Protein AF-A0A2W4LTR9-F1 (afdb_monomer_lite)

Secondary structure (DSSP, 8-state):
-HHHHHHHHHHHHHHHHIIIIIHHHHHHH-GGGHHHHHHHHHHHHHHHHHHHHHHHHHTTTT-HHHHHHHHHHHHHHHHHHHHHHHHHTHHHHTTT--PPPP-SHHHHHHHHHHHHHHTTTB-HHHHHHHHHHS-HHHHTTHHHHHHHHHHHHHHHT-PPPTTSB-------

Sequence (172 aa):
MEEWQRYRATLHGHHEAEDTRMFPALRRHRPELDSVIEQLLAEHRRLEPLLEQADQAFARLPETGPALAALAALDALLDPHFELEEREIVPLLRPFGGLPPVATEEELVLFVEHFAWSCEGVAPDVLSQIDASLPDVLRARMPAARANIAARSQRVWGAVSPATSRTSIPGH

Radius of gyration: 16.84 Å; chains: 1; bounding box: 40×37×45 Å

pLDDT: mean 83.78, std 14.51, range [32.0, 98.12]

Foldseek 3Di:
DVVLVVVLVLVVVVVVCCVPPVVVLCCVVPVVCVVLSVVLVVLVVVVVVLSVQLVVQVVPPVPCVSNVVSVVVNCVSVVVSVVSCLAPPLVVLLPSLPDDPQPDPVSLVVVLLSVLLVCPLPAPVSVVSNLVSDDPSSSVCNVVSNVVNCVVCCVPVNDDDNDDRDHDDPDD

Structure (mmCIF, N/CA/C/O backbone):
data_AF-A0A2W4LTR9-F1
#
_entry.id   AF-A0A2W4LTR9-F1
#
loop_
_atom_site.group_PDB
_atom_site.id
_atom_site.type_symbol
_atom_site.label_atom_id
_atom_site.label_alt_id
_atom_site.label_comp_id
_atom_site.label_asym_id
_atom_site.label_entity_id
_atom_site.label_seq_id
_atom_site.pdbx_PDB_ins_code
_atom_site.Cartn_x
_atom_site.Cartn_y
_atom_site.Cartn_z
_atom_site.occupancy
_atom_site.B_iso_or_equiv
_atom_site.auth_seq_id
_atom_site.auth_comp_id
_atom_site.auth_asym_id
_atom_site.auth_atom_id
_atom_site.pdbx_PDB_model_num
ATOM 1 N N . MET A 1 1 ? -4.135 7.883 17.857 1.00 76.62 1 MET A N 1
ATOM 2 C CA . MET A 1 1 ? -4.355 8.874 16.781 1.00 76.62 1 MET A CA 1
ATOM 3 C C . MET A 1 1 ? -3.137 8.968 15.867 1.00 76.62 1 MET A C 1
ATOM 5 O O . MET A 1 1 ? -3.302 8.742 14.681 1.00 76.62 1 MET A O 1
ATOM 9 N N . GLU A 1 2 ? -1.930 9.213 16.395 1.00 87.06 2 GLU A N 1
ATOM 10 C CA . GLU A 1 2 ? -0.692 9.317 15.591 1.00 87.06 2 GLU A CA 1
ATOM 11 C C . GLU A 1 2 ? -0.413 8.080 14.716 1.00 87.06 2 GLU A C 1
ATOM 13 O O . GLU A 1 2 ? -0.118 8.207 13.532 1.00 87.06 2 GLU A O 1
ATOM 18 N N . GLU A 1 3 ? -0.581 6.879 15.273 1.00 88.56 3 GLU A N 1
ATOM 19 C CA . GLU A 1 3 ? -0.357 5.617 14.554 1.00 88.56 3 GLU A CA 1
ATOM 20 C C . GLU A 1 3 ? -1.320 5.402 13.380 1.00 88.56 3 GLU A C 1
ATOM 22 O O . GLU A 1 3 ? -0.890 5.025 12.293 1.00 88.56 3 GLU A O 1
ATOM 27 N N . TRP A 1 4 ? -2.601 5.725 13.578 1.00 92.50 4 TRP A N 1
ATOM 28 C CA . TRP A 1 4 ? -3.607 5.698 12.515 1.00 92.50 4 TRP A CA 1
ATOM 29 C C . TRP A 1 4 ? -3.256 6.678 11.387 1.00 92.50 4 TRP A C 1
ATOM 31 O O . TRP A 1 4 ? -3.245 6.300 10.220 1.00 92.50 4 TRP A O 1
ATOM 41 N N . GLN A 1 5 ? -2.893 7.917 11.736 1.00 92.94 5 GLN A N 1
ATOM 42 C CA . GLN A 1 5 ? -2.523 8.931 10.746 1.00 92.94 5 GLN A CA 1
ATOM 43 C C . GLN A 1 5 ? -1.291 8.518 9.936 1.00 92.94 5 GLN A C 1
ATOM 45 O O . GLN A 1 5 ? -1.257 8.703 8.721 1.00 92.94 5 GLN A O 1
ATOM 50 N N . ARG A 1 6 ? -0.298 7.891 10.580 1.00 89.81 6 ARG A N 1
ATOM 51 C CA . ARG A 1 6 ? 0.868 7.376 9.859 1.00 89.81 6 ARG A CA 1
ATOM 52 C C . ARG A 1 6 ? 0.511 6.213 8.940 1.00 89.81 6 ARG A C 1
ATOM 54 O O . ARG A 1 6 ? 0.977 6.201 7.805 1.00 89.81 6 ARG A O 1
ATOM 61 N N . TYR A 1 7 ? -0.295 5.261 9.409 1.00 90.38 7 TYR A N 1
ATOM 62 C CA . TYR A 1 7 ? -0.770 4.155 8.577 1.00 90.38 7 TYR A CA 1
ATOM 63 C C . TYR A 1 7 ? -1.481 4.683 7.325 1.00 90.38 7 TYR A C 1
ATOM 65 O O . TYR A 1 7 ? -1.073 4.357 6.214 1.00 90.38 7 TYR A O 1
ATOM 73 N N . ARG A 1 8 ? -2.451 5.592 7.500 1.00 93.00 8 ARG A N 1
ATOM 74 C CA . ARG A 1 8 ? -3.185 6.230 6.398 1.00 93.00 8 ARG A CA 1
ATOM 75 C C . ARG A 1 8 ? -2.250 6.931 5.411 1.00 93.00 8 ARG A C 1
ATOM 77 O O . ARG A 1 8 ? -2.390 6.742 4.210 1.00 93.00 8 ARG A O 1
ATOM 84 N N . ALA A 1 9 ? -1.297 7.726 5.902 1.00 90.94 9 ALA A N 1
ATOM 85 C CA . ALA A 1 9 ? -0.348 8.436 5.045 1.00 90.94 9 ALA A CA 1
ATOM 86 C C . ALA A 1 9 ? 0.559 7.479 4.253 1.00 90.94 9 ALA A C 1
ATOM 88 O O . ALA A 1 9 ? 0.815 7.713 3.075 1.00 90.94 9 ALA A O 1
ATOM 89 N N . THR A 1 10 ? 1.006 6.391 4.886 1.00 89.94 10 THR A N 1
ATOM 90 C CA . THR A 1 10 ? 1.878 5.391 4.249 1.00 89.94 10 THR A CA 1
ATOM 91 C C . THR A 1 10 ? 1.119 4.610 3.175 1.00 89.94 10 THR A C 1
ATOM 93 O O . THR A 1 10 ? 1.617 4.469 2.063 1.00 89.94 10 THR A O 1
ATOM 96 N N . LEU A 1 11 ? -0.112 4.178 3.476 1.00 92.38 11 LEU A N 1
ATOM 97 C CA . LEU A 1 11 ? -0.986 3.487 2.526 1.00 92.38 11 LEU A CA 1
ATOM 98 C C . LEU A 1 11 ? -1.353 4.385 1.333 1.00 92.38 11 LEU A C 1
ATOM 100 O O . LEU A 1 11 ? -1.322 3.942 0.192 1.00 92.38 11 LEU A O 1
ATOM 104 N N . HIS A 1 12 ? -1.644 5.665 1.581 1.00 90.94 12 HIS A N 1
ATOM 105 C CA . HIS A 1 12 ? -1.912 6.627 0.511 1.00 90.94 12 HIS A CA 1
ATOM 106 C C . HIS A 1 12 ? -0.699 6.814 -0.411 1.00 90.94 12 HIS A C 1
ATOM 108 O O . HIS A 1 12 ? -0.840 6.731 -1.627 1.00 90.94 12 HIS A O 1
ATOM 114 N N . GLY A 1 13 ? 0.496 7.020 0.157 1.00 86.38 13 GLY A N 1
ATOM 115 C CA . GLY A 1 13 ? 1.725 7.161 -0.629 1.00 86.38 13 GLY A CA 1
ATOM 116 C C . GLY A 1 13 ? 2.084 5.897 -1.418 1.00 86.38 13 GLY A C 1
ATOM 117 O O . GLY A 1 13 ? 2.619 5.992 -2.522 1.00 86.38 13 GLY A O 1
ATOM 118 N N . HIS A 1 14 ? 1.756 4.719 -0.878 1.00 89.38 14 HIS A N 1
ATOM 119 C CA . HIS A 1 14 ? 1.871 3.443 -1.578 1.00 89.38 14 HIS A CA 1
ATOM 120 C C . HIS A 1 14 ? 0.965 3.400 -2.817 1.00 89.38 14 HIS A C 1
ATOM 122 O O . HIS A 1 14 ? 1.502 3.351 -3.923 1.00 89.38 14 HIS A O 1
ATOM 128 N N . HIS A 1 15 ? -0.356 3.548 -2.666 1.00 93.50 15 HIS A N 1
ATOM 129 C CA . HIS A 1 15 ? -1.276 3.518 -3.813 1.00 93.50 15 HIS A CA 1
ATOM 130 C C . HIS A 1 15 ? -0.998 4.646 -4.823 1.00 93.50 15 HIS A C 1
ATOM 132 O O . HIS A 1 15 ? -1.086 4.438 -6.029 1.00 93.50 15 HIS A O 1
ATOM 138 N N . GLU A 1 16 ? -0.591 5.842 -4.374 1.00 89.94 16 GLU A N 1
ATOM 139 C CA . GLU A 1 16 ? -0.199 6.927 -5.286 1.00 89.94 16 GLU A CA 1
ATOM 140 C C . GLU A 1 16 ? 0.994 6.520 -6.169 1.00 89.94 16 GLU A C 1
ATOM 142 O O . GLU A 1 16 ? 1.016 6.798 -7.375 1.00 89.94 16 GLU A O 1
ATOM 147 N N . ALA A 1 17 ? 1.999 5.852 -5.595 1.00 84.56 17 ALA A N 1
ATOM 148 C CA . ALA A 1 17 ? 3.148 5.367 -6.353 1.00 84.56 17 ALA A CA 1
ATOM 149 C C . ALA A 1 17 ? 2.748 4.294 -7.377 1.00 84.56 17 ALA A C 1
ATOM 151 O O . ALA A 1 17 ? 3.301 4.262 -8.486 1.00 84.56 17 ALA A O 1
ATOM 152 N N . GLU A 1 18 ? 1.780 3.450 -7.039 1.00 90.38 18 GLU A N 1
ATOM 153 C CA . GLU A 1 18 ? 1.263 2.428 -7.940 1.00 90.38 18 GLU A CA 1
ATOM 154 C C . GLU A 1 18 ? 0.501 3.044 -9.110 1.00 90.38 18 GLU A C 1
ATOM 156 O O . GLU A 1 18 ? 0.878 2.837 -10.268 1.00 90.38 18 GLU A O 1
ATOM 161 N N . ASP A 1 19 ? -0.473 3.899 -8.807 1.00 93.75 19 ASP A N 1
ATOM 162 C CA . ASP A 1 19 ? -1.344 4.573 -9.769 1.00 93.75 19 ASP A CA 1
ATOM 163 C C . ASP A 1 19 ? -0.563 5.408 -10.782 1.00 93.75 19 ASP A C 1
ATOM 165 O O . ASP A 1 19 ? -0.854 5.406 -11.982 1.00 93.75 19 ASP A O 1
ATOM 169 N N . THR A 1 20 ? 0.432 6.154 -10.301 1.00 88.62 20 THR A N 1
ATOM 170 C CA . THR A 1 20 ? 1.098 7.187 -11.105 1.00 88.62 20 THR A CA 1
ATOM 171 C C . THR A 1 20 ? 2.381 6.705 -11.771 1.00 88.62 20 THR A C 1
ATOM 173 O O . THR A 1 20 ? 2.804 7.290 -12.774 1.00 88.62 20 THR A O 1
ATOM 176 N N . ARG A 1 21 ? 3.012 5.642 -11.253 1.00 82.75 21 ARG A N 1
ATOM 177 C CA . ARG A 1 21 ? 4.310 5.158 -11.751 1.00 82.75 21 ARG A CA 1
ATOM 178 C C . ARG A 1 21 ? 4.266 3.689 -12.143 1.00 82.75 21 ARG A C 1
ATOM 180 O O . ARG A 1 21 ? 4.516 3.378 -13.310 1.00 82.75 21 ARG A O 1
ATOM 187 N N . MET A 1 22 ? 3.956 2.800 -11.199 1.00 85.88 22 MET A N 1
ATOM 188 C CA . MET A 1 22 ? 4.099 1.353 -11.391 1.00 85.88 22 MET A CA 1
ATOM 189 C C . MET A 1 22 ? 3.114 0.804 -12.423 1.00 85.88 22 MET A C 1
ATOM 191 O O . MET A 1 22 ? 3.530 0.211 -13.419 1.00 85.88 22 MET A O 1
ATOM 195 N N . PHE A 1 23 ? 1.818 1.047 -12.239 1.00 92.38 23 PHE A N 1
ATOM 196 C CA . PHE A 1 23 ? 0.769 0.556 -13.124 1.00 92.38 23 PHE A CA 1
ATOM 197 C C . PHE A 1 23 ? 0.911 1.086 -14.558 1.00 92.38 23 PHE A C 1
ATOM 199 O O . PHE A 1 23 ? 0.898 0.269 -15.484 1.00 92.38 23 PHE A O 1
ATOM 206 N N . PRO A 1 24 ? 1.163 2.390 -14.810 1.00 90.06 24 PRO A N 1
ATOM 207 C CA . PRO A 1 24 ? 1.459 2.866 -16.159 1.00 90.06 24 PRO A CA 1
ATOM 208 C C . PRO A 1 24 ? 2.675 2.186 -16.797 1.00 90.06 24 PRO A C 1
ATOM 210 O O . PRO A 1 24 ? 2.692 1.954 -18.006 1.00 90.06 24 PRO A O 1
ATOM 213 N N . ALA A 1 25 ? 3.716 1.886 -16.018 1.00 85.19 25 ALA A N 1
ATOM 214 C CA . ALA A 1 25 ? 4.894 1.195 -16.525 1.00 85.19 25 ALA A CA 1
ATOM 215 C C . ALA A 1 25 ? 4.585 -0.270 -16.870 1.00 85.19 25 ALA A C 1
ATOM 217 O O . ALA A 1 25 ? 4.984 -0.725 -17.946 1.00 85.19 25 ALA A O 1
ATOM 218 N N . LEU A 1 26 ? 3.824 -0.972 -16.025 1.00 87.31 26 LEU A N 1
ATOM 219 C CA . LEU A 1 26 ? 3.371 -2.338 -16.280 1.00 87.31 26 LEU A CA 1
ATOM 220 C C . LEU A 1 26 ? 2.496 -2.414 -17.531 1.00 87.31 26 LEU A C 1
ATOM 222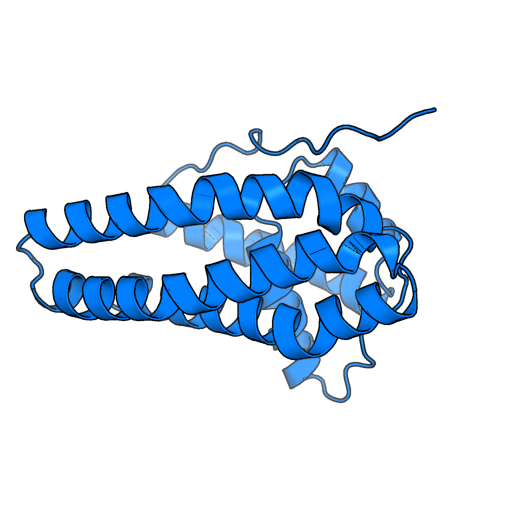 O O . LEU A 1 26 ? 2.825 -3.196 -18.414 1.00 87.31 26 LEU A O 1
ATOM 226 N N . ARG A 1 27 ? 1.491 -1.543 -17.697 1.00 89.69 27 ARG A N 1
ATOM 227 C CA . ARG A 1 27 ? 0.636 -1.523 -18.904 1.00 89.69 27 ARG A CA 1
ATOM 228 C C . ARG A 1 27 ? 1.420 -1.412 -20.208 1.00 89.69 27 ARG A C 1
ATOM 230 O O . ARG A 1 27 ? 1.088 -2.061 -21.194 1.00 89.69 27 ARG A O 1
ATOM 237 N N . ARG A 1 28 ? 2.494 -0.610 -20.224 1.00 88.06 28 ARG A N 1
ATOM 238 C CA . ARG A 1 28 ? 3.339 -0.442 -21.422 1.00 88.06 28 ARG A CA 1
ATOM 239 C C . ARG A 1 28 ? 4.074 -1.721 -21.822 1.00 88.06 28 ARG A C 1
ATOM 241 O O . ARG A 1 28 ? 4.301 -1.927 -23.008 1.00 88.06 28 ARG A O 1
ATOM 248 N N . HIS A 1 29 ? 4.472 -2.543 -20.853 1.00 85.50 29 HIS A N 1
ATOM 249 C CA . HIS A 1 29 ? 5.267 -3.751 -21.099 1.00 85.50 29 HIS A CA 1
ATOM 250 C C . HIS A 1 29 ? 4.435 -5.037 -21.062 1.00 85.50 29 HIS A C 1
ATOM 252 O O . HIS A 1 29 ? 4.885 -6.056 -21.580 1.00 85.50 29 HIS A O 1
ATOM 258 N N . ARG A 1 30 ? 3.261 -4.991 -20.424 1.00 88.00 30 ARG A N 1
ATOM 259 C CA . ARG A 1 30 ? 2.364 -6.112 -20.127 1.00 88.00 30 ARG A CA 1
ATOM 260 C C . ARG A 1 30 ? 0.893 -5.717 -20.347 1.00 88.00 30 ARG A C 1
ATOM 262 O O . ARG A 1 30 ? 0.138 -5.642 -19.374 1.00 88.00 30 ARG A O 1
ATOM 269 N N . PRO A 1 31 ? 0.464 -5.431 -21.592 1.00 90.31 31 PRO A N 1
ATOM 270 C CA . PRO A 1 31 ? -0.923 -5.044 -21.879 1.00 90.31 31 PRO A CA 1
ATOM 271 C C . PRO A 1 31 ? -1.960 -6.082 -21.421 1.00 90.31 31 PRO A C 1
ATOM 273 O O . PRO A 1 31 ? -3.116 -5.747 -21.182 1.00 90.31 31 PRO A O 1
ATOM 276 N N . GLU A 1 32 ? -1.558 -7.347 -21.262 1.00 91.94 32 GLU A N 1
ATOM 277 C CA . GLU A 1 32 ? -2.397 -8.418 -20.721 1.00 91.94 32 GLU A CA 1
ATOM 278 C C . GLU A 1 32 ? -2.914 -8.157 -19.292 1.00 91.94 32 GLU A C 1
ATOM 280 O O . GLU A 1 32 ? -3.894 -8.776 -18.885 1.00 91.94 32 GLU A O 1
ATOM 285 N N . LEU A 1 33 ? -2.305 -7.229 -18.542 1.00 94.00 33 LEU A N 1
ATOM 286 C CA . LEU A 1 33 ? -2.706 -6.870 -17.176 1.00 94.00 33 LEU A CA 1
ATOM 287 C C . LEU A 1 33 ? -3.737 -5.743 -17.103 1.00 94.00 33 LEU A C 1
ATOM 289 O O . LEU A 1 33 ? -4.139 -5.375 -16.000 1.00 94.00 33 LEU A O 1
ATOM 293 N N . ASP A 1 34 ? -4.160 -5.162 -18.228 1.00 94.94 34 ASP A N 1
ATOM 294 C CA . ASP A 1 34 ? -5.000 -3.958 -18.221 1.00 94.94 34 ASP A CA 1
ATOM 295 C C . ASP A 1 34 ? -6.258 -4.122 -17.358 1.00 94.94 34 ASP A C 1
ATOM 297 O O . ASP A 1 34 ? -6.582 -3.222 -16.580 1.00 94.94 34 ASP A O 1
ATOM 301 N N . SER A 1 35 ? -6.920 -5.283 -17.421 1.00 96.75 35 SER A N 1
ATOM 302 C CA . SER A 1 35 ? -8.106 -5.567 -16.605 1.00 96.75 35 SER A CA 1
ATOM 303 C C . SER A 1 35 ? -7.799 -5.675 -15.111 1.00 96.75 35 SER A C 1
ATOM 305 O O . SER A 1 35 ? -8.576 -5.174 -14.304 1.00 96.75 35 SER A O 1
ATOM 307 N N . VAL A 1 36 ? -6.673 -6.299 -14.744 1.00 96.81 36 VAL A N 1
ATOM 308 C CA . VAL A 1 36 ? -6.226 -6.409 -13.344 1.00 96.81 36 VAL A CA 1
ATOM 309 C C . VAL A 1 36 ? -5.913 -5.022 -12.795 1.00 96.81 36 VAL A C 1
ATOM 311 O O . VAL A 1 36 ? -6.383 -4.652 -11.726 1.00 96.81 36 VAL A O 1
ATOM 314 N N . ILE A 1 37 ? -5.184 -4.213 -13.562 1.00 96.88 37 ILE A N 1
ATOM 315 C CA . ILE A 1 37 ? -4.819 -2.860 -13.148 1.00 96.88 37 ILE A CA 1
ATOM 316 C C . ILE A 1 37 ? -6.058 -1.958 -13.052 1.00 96.88 37 ILE A C 1
ATOM 318 O O . ILE A 1 37 ? -6.165 -1.181 -12.112 1.00 96.88 37 ILE A O 1
ATOM 322 N N . GLU A 1 38 ? -7.016 -2.037 -13.986 1.00 98.00 38 GLU A N 1
ATOM 323 C CA . GLU A 1 38 ? -8.276 -1.281 -13.851 1.00 98.00 38 GLU A CA 1
ATOM 324 C C . GLU A 1 38 ? -9.068 -1.695 -12.603 1.00 98.00 38 GLU A C 1
ATOM 326 O O . GLU A 1 38 ? -9.673 -0.837 -11.956 1.00 98.00 38 GLU A O 1
ATOM 331 N N . GLN A 1 39 ? -9.047 -2.981 -12.238 1.00 98.00 39 GLN A N 1
ATOM 332 C CA . GLN A 1 39 ? -9.657 -3.451 -10.998 1.00 98.00 39 GLN A CA 1
ATOM 333 C C . GLN A 1 39 ? -8.976 -2.829 -9.768 1.00 98.00 39 GLN A C 1
ATOM 335 O O . GLN A 1 39 ? -9.675 -2.233 -8.948 1.00 98.00 39 GLN A O 1
ATOM 340 N N . LEU A 1 40 ? -7.645 -2.895 -9.675 1.00 97.94 40 LEU A N 1
ATOM 341 C CA . LEU A 1 40 ? -6.876 -2.322 -8.560 1.00 97.94 40 LEU A CA 1
ATOM 342 C C . LEU A 1 40 ? -7.113 -0.807 -8.429 1.00 97.94 40 LEU A C 1
ATOM 344 O O . LEU A 1 40 ? -7.476 -0.317 -7.363 1.00 97.94 40 LEU A O 1
ATOM 348 N N . LEU A 1 41 ? -7.071 -0.068 -9.544 1.00 97.56 41 LEU A N 1
ATOM 349 C CA . LEU A 1 41 ? -7.391 1.367 -9.573 1.00 97.56 41 LEU A CA 1
ATOM 350 C C . LEU A 1 41 ? -8.817 1.669 -9.082 1.00 97.56 41 LEU A C 1
ATOM 352 O O . LEU A 1 41 ? -9.077 2.710 -8.473 1.00 97.56 41 LEU A O 1
ATOM 356 N N . ALA A 1 42 ? -9.784 0.801 -9.385 1.00 98.06 42 ALA A N 1
ATOM 357 C CA . ALA A 1 42 ? -11.146 0.953 -8.886 1.00 98.06 42 ALA A CA 1
ATOM 358 C C . ALA A 1 42 ? -11.240 0.662 -7.379 1.00 98.06 42 ALA A C 1
ATOM 360 O O . ALA A 1 42 ? -11.994 1.343 -6.680 1.00 98.06 42 ALA A O 1
ATOM 361 N N . GLU A 1 43 ? -10.479 -0.306 -6.871 1.00 98.12 43 GLU A N 1
ATOM 362 C CA . GLU A 1 43 ? -10.373 -0.619 -5.443 1.00 98.12 43 GLU A CA 1
ATOM 363 C C . GLU A 1 43 ? -9.715 0.531 -4.663 1.00 98.12 43 GLU A C 1
ATOM 365 O O . GLU A 1 43 ? -10.282 0.960 -3.656 1.00 98.12 43 GLU A O 1
ATOM 370 N N . HIS A 1 44 ? -8.651 1.150 -5.188 1.00 97.75 44 HIS A N 1
ATOM 371 C CA . HIS A 1 44 ? -8.024 2.347 -4.605 1.00 97.75 44 HIS A CA 1
ATOM 372 C C . HIS A 1 44 ? -9.029 3.488 -4.405 1.00 97.75 44 HIS A C 1
ATOM 374 O O . HIS A 1 44 ? -9.131 4.074 -3.327 1.00 97.75 44 HIS A O 1
ATOM 380 N N . ARG A 1 45 ? -9.865 3.762 -5.416 1.00 96.75 45 ARG A N 1
ATOM 381 C CA . ARG A 1 45 ? -10.918 4.793 -5.319 1.00 96.75 45 ARG A CA 1
ATOM 382 C C . ARG A 1 45 ? -11.994 4.451 -4.289 1.00 96.75 45 ARG A C 1
ATOM 384 O O . ARG A 1 45 ? -12.603 5.354 -3.721 1.00 96.75 45 ARG A O 1
ATOM 391 N N . ARG A 1 46 ? -12.264 3.162 -4.062 1.00 97.25 46 ARG A N 1
ATOM 392 C CA . ARG A 1 46 ? -13.229 2.694 -3.053 1.00 97.25 46 ARG A CA 1
ATOM 393 C C . ARG A 1 46 ? -12.668 2.769 -1.634 1.00 97.25 46 ARG A C 1
ATOM 395 O O . ARG A 1 46 ? -13.462 2.885 -0.703 1.00 97.25 46 ARG A O 1
ATOM 402 N N . LEU A 1 47 ? -11.346 2.726 -1.468 1.00 96.00 47 LEU A N 1
ATOM 403 C CA . LEU A 1 47 ? -10.689 2.851 -0.167 1.00 96.00 47 LEU A CA 1
ATOM 404 C C . LEU A 1 47 ? -10.781 4.265 0.408 1.00 96.00 47 LEU A C 1
ATOM 406 O O . LEU A 1 47 ? -10.994 4.392 1.609 1.00 96.00 47 LEU A O 1
ATOM 410 N N . GLU A 1 48 ? -10.689 5.317 -0.411 1.00 93.19 48 GLU A N 1
ATOM 411 C CA . GLU A 1 48 ? -10.691 6.708 0.081 1.00 93.19 48 GLU A CA 1
ATOM 412 C C .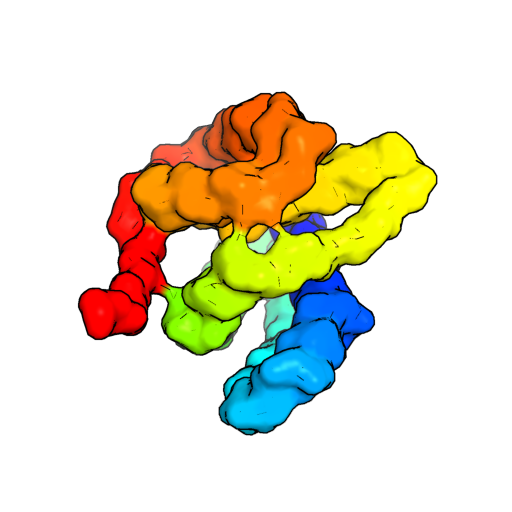 GLU A 1 48 ? -11.864 7.029 1.034 1.00 93.19 48 GLU A C 1
ATOM 414 O O . GLU A 1 48 ? -11.606 7.423 2.175 1.00 93.19 48 GLU A O 1
ATOM 419 N N . PRO A 1 49 ? -13.146 6.784 0.681 1.00 95.81 49 PRO A N 1
ATOM 420 C CA . PRO A 1 49 ? -14.247 7.047 1.609 1.00 95.81 49 PRO A CA 1
ATOM 421 C C . PRO A 1 49 ? -14.223 6.154 2.862 1.00 95.81 49 PRO A C 1
ATOM 423 O O . PRO A 1 49 ? -14.776 6.541 3.892 1.00 95.81 49 PRO A O 1
ATOM 426 N N . LEU A 1 50 ? -13.608 4.965 2.816 1.00 97.19 50 LEU A N 1
ATOM 427 C CA . LEU A 1 50 ? -13.433 4.116 4.003 1.00 97.19 50 LEU A CA 1
ATOM 428 C C . LEU A 1 50 ? -12.343 4.670 4.928 1.00 97.19 50 LEU A C 1
ATOM 430 O O . LEU A 1 50 ? -12.506 4.651 6.148 1.00 97.19 50 LEU A O 1
ATOM 434 N N . LEU A 1 51 ? -11.263 5.213 4.363 1.00 96.56 51 LEU A N 1
ATOM 435 C CA . LEU A 1 51 ? -10.200 5.878 5.115 1.00 96.56 51 LEU A CA 1
ATOM 436 C C . LEU A 1 51 ? -10.719 7.148 5.802 1.00 96.56 51 LEU A C 1
ATOM 438 O O . LEU A 1 51 ? -10.422 7.362 6.975 1.00 96.56 51 LEU A O 1
ATOM 442 N N . GLU A 1 52 ? -11.562 7.937 5.130 1.00 96.12 52 GLU A N 1
ATOM 443 C CA . GLU A 1 52 ? -12.239 9.093 5.740 1.00 96.12 52 GLU A CA 1
ATOM 444 C C . GLU A 1 52 ? -13.165 8.683 6.899 1.00 96.12 52 GLU A C 1
ATOM 446 O O . GLU A 1 52 ? -13.196 9.328 7.953 1.00 96.12 52 GLU A O 1
ATOM 451 N N . GLN A 1 53 ? -13.920 7.591 6.742 1.00 96.12 53 GLN A N 1
ATOM 452 C CA . GLN A 1 53 ? -14.755 7.051 7.823 1.00 96.12 53 GLN A CA 1
ATOM 453 C C . GLN A 1 53 ? -13.908 6.587 9.008 1.00 96.12 53 GLN A C 1
ATOM 455 O O . GLN A 1 53 ? -14.272 6.818 10.166 1.00 96.12 53 GLN A O 1
ATOM 460 N N . ALA A 1 54 ? -12.766 5.962 8.731 1.00 96.88 54 ALA A N 1
ATOM 461 C CA . ALA A 1 54 ? -11.826 5.552 9.753 1.00 96.88 54 ALA A CA 1
ATOM 462 C C . ALA A 1 54 ? -11.200 6.763 10.467 1.00 96.88 54 ALA A C 1
ATOM 464 O O . ALA A 1 54 ? -11.165 6.757 11.697 1.00 96.88 54 ALA A O 1
ATOM 465 N N . ASP A 1 55 ? -10.840 7.849 9.771 1.00 96.75 55 ASP A N 1
ATOM 466 C CA . ASP A 1 55 ? -10.400 9.104 10.408 1.00 96.75 55 ASP A CA 1
ATOM 467 C C . ASP A 1 55 ? -11.414 9.600 11.447 1.00 96.75 55 ASP A C 1
ATOM 469 O O . ASP A 1 55 ? -11.064 9.879 12.599 1.00 96.75 55 ASP A O 1
ATOM 473 N N . GLN A 1 56 ? -12.695 9.639 11.073 1.00 96.56 56 GLN A N 1
ATOM 474 C CA . GLN A 1 56 ? -13.781 10.052 11.967 1.00 96.56 56 GLN A CA 1
ATOM 475 C C . GLN A 1 56 ? -14.002 9.067 13.122 1.00 96.56 56 GLN A C 1
ATOM 477 O O . GLN A 1 56 ? -14.385 9.458 14.228 1.00 96.56 56 GLN A O 1
ATOM 482 N N . ALA A 1 57 ? -13.805 7.771 12.888 1.00 96.75 57 ALA A N 1
ATOM 483 C CA . ALA A 1 57 ? -13.920 6.748 13.916 1.00 96.75 57 ALA A CA 1
ATOM 484 C C . ALA A 1 57 ? -12.780 6.837 14.942 1.00 96.75 57 ALA A C 1
ATOM 486 O O . ALA A 1 57 ? -13.039 6.865 16.144 1.00 96.75 57 ALA A O 1
ATOM 487 N N . PHE A 1 58 ? -11.532 6.964 14.490 1.00 95.62 58 PHE A N 1
ATOM 488 C CA . PHE A 1 58 ? -10.362 7.089 15.360 1.00 95.62 58 PHE A CA 1
ATOM 489 C C . PHE A 1 58 ? -10.318 8.420 16.122 1.00 95.62 58 PHE A C 1
ATOM 491 O O . PHE A 1 58 ? -9.780 8.466 17.231 1.00 95.62 58 PHE A O 1
ATOM 498 N N . ALA A 1 59 ? -10.914 9.490 15.583 1.00 95.75 59 ALA A N 1
ATOM 499 C CA . ALA A 1 59 ? -11.073 10.764 16.288 1.00 95.75 59 ALA A CA 1
ATOM 500 C C . ALA A 1 59 ? -12.005 10.677 17.515 1.00 95.75 59 ALA A C 1
ATOM 502 O O . ALA A 1 59 ? -11.922 11.527 18.398 1.00 95.75 59 ALA A O 1
ATOM 503 N N . ARG A 1 60 ? -12.865 9.650 17.593 1.00 94.81 60 ARG A N 1
ATOM 504 C CA . ARG A 1 60 ? -13.825 9.428 18.693 1.00 94.81 60 ARG A CA 1
ATOM 505 C C . ARG A 1 60 ? -13.305 8.526 19.813 1.00 94.81 60 ARG A C 1
ATOM 507 O O . ARG A 1 60 ? -14.047 8.199 20.737 1.00 94.81 60 ARG A O 1
ATOM 514 N N . LEU A 1 61 ? -12.038 8.113 19.765 1.00 92.88 61 LEU A N 1
ATOM 515 C CA . LEU A 1 61 ? -11.452 7.338 20.858 1.00 92.88 61 LEU A CA 1
ATOM 516 C C . LEU A 1 61 ? -11.597 8.085 22.204 1.00 92.88 61 LEU A C 1
ATOM 518 O O . LEU A 1 61 ? -11.399 9.300 22.248 1.00 92.88 61 LEU A O 1
ATOM 522 N N . PRO A 1 62 ? -11.927 7.380 23.306 1.00 94.50 62 PRO A N 1
ATOM 523 C CA . PRO A 1 62 ? -11.802 5.930 23.497 1.00 94.50 62 PRO A CA 1
ATOM 524 C C . PRO A 1 62 ? -13.016 5.077 23.072 1.00 94.50 62 PRO A C 1
ATOM 526 O O . PRO A 1 62 ? -13.049 3.894 23.404 1.00 94.50 62 PRO A O 1
ATOM 529 N N . GLU A 1 63 ? -14.003 5.608 22.342 1.00 93.81 6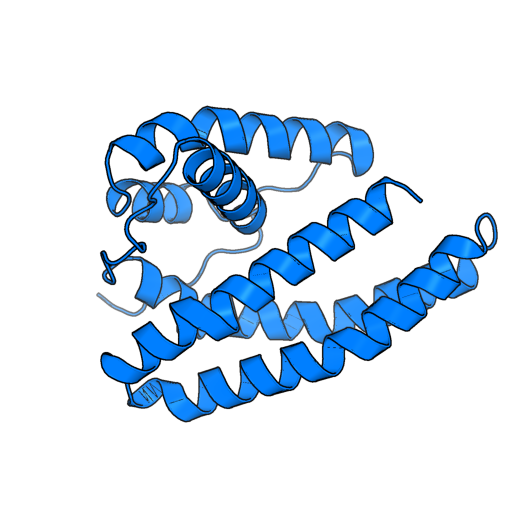3 GLU A N 1
ATOM 530 C CA . GLU A 1 63 ? -15.095 4.792 21.788 1.00 93.81 63 GLU A CA 1
ATOM 531 C C . GLU A 1 63 ? -14.561 3.800 20.739 1.00 93.81 63 GLU A C 1
ATOM 533 O O . GLU A 1 63 ? -14.291 4.153 19.592 1.00 93.81 63 GLU A O 1
ATOM 538 N N . THR A 1 64 ? -14.393 2.534 21.123 1.00 94.12 64 THR A N 1
ATOM 539 C CA . THR A 1 64 ? -13.759 1.524 20.259 1.00 94.12 64 THR A CA 1
ATOM 540 C C . THR A 1 64 ? -14.691 0.948 19.198 1.00 94.12 64 THR A C 1
ATOM 542 O O . THR A 1 64 ? -14.215 0.535 18.145 1.00 94.12 64 THR A O 1
ATOM 545 N N . GLY A 1 65 ? -16.007 0.934 19.436 1.00 97.38 65 GLY A N 1
ATOM 546 C CA . GLY A 1 65 ? -16.996 0.352 18.519 1.00 97.38 65 GLY A CA 1
ATOM 547 C C . GLY A 1 65 ? -16.901 0.898 17.086 1.00 97.38 65 GLY A C 1
ATOM 548 O O . GLY A 1 65 ? -16.749 0.106 16.156 1.00 97.38 65 GLY A O 1
ATOM 549 N N . PRO A 1 66 ? -16.918 2.230 16.884 1.00 97.06 66 PRO A N 1
ATOM 550 C CA . PRO A 1 66 ? -16.744 2.813 15.558 1.00 97.06 66 PRO A CA 1
ATOM 551 C C . PRO A 1 66 ? -15.395 2.486 14.910 1.00 97.06 66 PRO A C 1
ATOM 553 O O . PRO A 1 66 ? -15.352 2.219 13.713 1.00 97.06 66 PRO A O 1
ATOM 556 N N . ALA A 1 67 ? -14.301 2.491 15.682 1.00 94.31 67 ALA A N 1
ATOM 557 C CA . ALA A 1 67 ? -12.966 2.195 15.160 1.00 94.31 67 ALA A CA 1
ATOM 558 C C . ALA A 1 67 ? -12.849 0.733 14.699 1.00 94.31 67 ALA A C 1
ATOM 560 O O . ALA A 1 67 ? -12.326 0.473 13.621 1.00 94.31 67 ALA A O 1
ATOM 561 N N . LEU A 1 68 ? -13.398 -0.213 15.467 1.00 95.75 68 LEU A N 1
ATOM 562 C CA . LEU A 1 68 ? -13.439 -1.630 15.091 1.00 95.75 68 LEU A CA 1
ATOM 563 C C . LEU A 1 68 ? -14.275 -1.866 13.828 1.00 95.75 68 LEU A C 1
ATOM 565 O O . LEU A 1 68 ? -13.865 -2.633 12.964 1.00 95.75 68 LEU A O 1
ATOM 569 N N . ALA A 1 69 ? -15.417 -1.187 13.693 1.00 97.00 69 ALA A N 1
ATOM 570 C CA . ALA A 1 69 ? -16.244 -1.282 12.491 1.00 97.00 69 ALA A CA 1
ATOM 571 C C . ALA A 1 69 ? -15.528 -0.722 11.250 1.00 97.00 69 ALA A C 1
ATOM 573 O O . ALA A 1 69 ? -15.590 -1.329 10.183 1.00 97.00 69 ALA A O 1
ATOM 574 N N . ALA A 1 70 ? -14.820 0.403 11.394 1.00 96.44 70 ALA A N 1
ATOM 575 C CA . ALA A 1 70 ? -14.035 0.985 10.309 1.00 96.44 70 ALA A CA 1
ATOM 576 C C . ALA A 1 70 ? -12.866 0.077 9.894 1.00 96.44 70 ALA A C 1
ATOM 578 O O . ALA A 1 70 ? -12.657 -0.138 8.703 1.00 96.44 70 ALA A O 1
ATOM 579 N N . LEU A 1 71 ? -12.151 -0.507 10.863 1.00 94.06 71 LEU A N 1
ATOM 580 C CA . LEU A 1 71 ? -11.091 -1.481 10.593 1.00 94.06 71 LEU A CA 1
ATOM 581 C C . LEU A 1 71 ? -11.624 -2.713 9.859 1.00 94.06 71 LEU A C 1
ATOM 583 O O . LEU A 1 71 ? -11.032 -3.111 8.867 1.00 94.06 71 LEU A O 1
ATOM 587 N N . ALA A 1 72 ? -12.760 -3.271 10.284 1.00 96.38 72 ALA A N 1
ATOM 588 C CA . ALA A 1 72 ? -13.370 -4.415 9.605 1.00 96.38 72 ALA A CA 1
ATOM 589 C C . ALA A 1 72 ? -13.796 -4.091 8.161 1.00 96.38 72 ALA A C 1
ATOM 591 O O . ALA A 1 72 ? -13.686 -4.936 7.278 1.00 96.38 72 ALA A O 1
ATOM 592 N N . ALA A 1 73 ? -14.278 -2.870 7.906 1.00 96.75 73 ALA A N 1
ATOM 593 C CA . ALA A 1 73 ? -14.638 -2.436 6.558 1.00 96.75 73 ALA A CA 1
ATOM 594 C C . ALA A 1 73 ? -13.410 -2.254 5.651 1.00 96.75 73 ALA A C 1
ATOM 596 O O . ALA A 1 73 ? -13.474 -2.598 4.473 1.00 96.75 73 ALA A O 1
ATOM 597 N N . LEU A 1 74 ? -12.310 -1.723 6.197 1.00 96.31 74 LEU A N 1
ATOM 598 C CA . LEU A 1 74 ? -11.036 -1.614 5.486 1.00 96.31 74 LEU A CA 1
ATOM 599 C C . LEU A 1 74 ? -10.456 -2.995 5.183 1.00 96.31 74 LEU A C 1
ATOM 601 O O . LEU A 1 74 ? -10.113 -3.254 4.039 1.00 96.31 74 LEU A O 1
ATOM 605 N N . ASP A 1 75 ? -10.412 -3.880 6.177 1.00 92.81 75 ASP A N 1
ATOM 606 C CA . ASP A 1 75 ? -9.915 -5.254 6.057 1.00 92.81 75 ASP A CA 1
ATOM 607 C C . ASP A 1 75 ? -10.656 -6.031 4.959 1.00 92.81 75 ASP A C 1
ATOM 609 O O . ASP A 1 75 ? -10.039 -6.589 4.061 1.00 92.81 75 ASP A O 1
ATOM 613 N N . ALA A 1 76 ? -11.990 -5.936 4.928 1.00 95.25 76 ALA A N 1
ATOM 614 C CA . ALA A 1 76 ? -12.818 -6.590 3.913 1.00 95.25 76 ALA A CA 1
ATOM 615 C C . ALA A 1 76 ? -12.553 -6.127 2.465 1.00 95.25 76 ALA A C 1
ATOM 617 O O . ALA A 1 76 ? -12.987 -6.800 1.527 1.00 95.25 76 ALA A O 1
ATOM 618 N N . LEU A 1 77 ? -11.904 -4.973 2.268 1.00 95.31 77 LEU A N 1
ATOM 619 C CA . LEU A 1 77 ? -11.481 -4.497 0.951 1.00 95.31 77 LEU A CA 1
ATOM 620 C C . LEU A 1 77 ? -9.986 -4.727 0.710 1.00 95.31 77 LEU A C 1
ATOM 622 O O . LEU A 1 77 ? -9.628 -5.138 -0.386 1.00 95.31 77 LEU A O 1
ATOM 626 N N . LEU A 1 78 ? -9.139 -4.471 1.709 1.00 93.31 78 LEU A N 1
ATOM 627 C CA . LEU A 1 78 ? -7.683 -4.569 1.606 1.00 93.31 78 LEU A CA 1
ATOM 628 C C . LEU A 1 78 ? -7.192 -6.012 1.503 1.00 93.31 78 LEU A C 1
ATOM 630 O O . LEU A 1 78 ? -6.276 -6.266 0.736 1.00 93.31 78 LEU A O 1
ATOM 634 N N . ASP A 1 79 ? -7.804 -6.955 2.217 1.00 89.94 79 ASP A N 1
ATOM 635 C CA . ASP A 1 79 ? -7.388 -8.362 2.195 1.00 89.94 79 ASP A CA 1
ATOM 636 C C . ASP A 1 79 ? -7.467 -8.974 0.775 1.00 89.94 79 ASP A C 1
ATOM 638 O O . ASP A 1 79 ? -6.426 -9.337 0.221 1.00 89.94 79 ASP A O 1
ATOM 642 N N . PRO A 1 80 ? -8.628 -8.979 0.082 1.00 91.69 80 PRO A N 1
ATOM 643 C CA . PRO A 1 80 ? -8.694 -9.488 -1.293 1.00 91.69 80 PRO A CA 1
ATOM 644 C C . PRO A 1 80 ? -7.929 -8.624 -2.310 1.00 91.69 80 PRO A C 1
ATOM 646 O O . PRO A 1 80 ? -7.533 -9.122 -3.366 1.00 91.69 80 PRO A O 1
ATOM 649 N N . HIS A 1 81 ? -7.740 -7.336 -2.015 1.00 94.81 81 HIS A N 1
ATOM 650 C CA . HIS A 1 81 ? -6.952 -6.419 -2.833 1.00 94.81 81 HIS A CA 1
ATOM 651 C C . HIS A 1 81 ? -5.464 -6.809 -2.811 1.00 94.81 81 HIS A C 1
ATOM 653 O O . HIS A 1 81 ? -4.886 -7.071 -3.866 1.00 94.81 81 HIS A O 1
ATOM 659 N N . PHE A 1 82 ? -4.876 -6.992 -1.625 1.00 90.12 82 PHE A N 1
ATOM 660 C CA . PHE A 1 82 ? -3.497 -7.456 -1.485 1.00 90.12 82 PHE A CA 1
ATOM 661 C C . PHE A 1 82 ? -3.310 -8.865 -2.055 1.00 90.12 82 PHE A C 1
ATOM 663 O O . PHE A 1 82 ? -2.319 -9.117 -2.736 1.00 90.12 82 PHE A O 1
ATOM 670 N N . GLU A 1 83 ? -4.276 -9.776 -1.891 1.00 88.25 83 GLU A N 1
ATOM 671 C CA . GLU A 1 83 ? -4.217 -11.096 -2.537 1.00 88.25 83 GLU A CA 1
ATOM 672 C C . GLU A 1 83 ? -4.141 -11.008 -4.073 1.00 88.25 83 GLU A C 1
ATOM 674 O O . GLU A 1 83 ? -3.493 -11.839 -4.724 1.00 88.25 83 GLU A O 1
ATOM 679 N N . LEU A 1 84 ? -4.826 -10.033 -4.682 1.00 91.44 84 LEU A N 1
ATOM 680 C CA . LEU A 1 84 ? -4.769 -9.795 -6.123 1.00 91.44 84 LEU A CA 1
ATOM 681 C C . LEU A 1 84 ? -3.393 -9.265 -6.540 1.00 91.44 84 LEU A C 1
ATOM 683 O O . LEU A 1 84 ? -2.808 -9.782 -7.494 1.00 91.44 84 LEU A O 1
ATOM 687 N N . GLU A 1 85 ? -2.853 -8.286 -5.819 1.00 90.38 85 GLU A N 1
ATOM 688 C CA . GLU A 1 85 ? -1.522 -7.732 -6.084 1.00 90.38 85 GLU A CA 1
ATOM 689 C C . GLU A 1 85 ? -0.421 -8.773 -5.915 1.00 90.38 85 GLU A C 1
ATOM 691 O O . GLU A 1 85 ? 0.440 -8.938 -6.785 1.00 90.38 85 GLU A O 1
ATOM 696 N N . GLU A 1 86 ? -0.476 -9.534 -4.826 1.00 84.62 86 GLU A N 1
ATOM 697 C CA . GLU A 1 86 ? 0.465 -10.606 -4.544 1.00 84.62 86 GLU A CA 1
ATOM 698 C C . GLU A 1 86 ? 0.461 -11.673 -5.630 1.00 84.62 86 GLU A C 1
ATOM 700 O O . GLU A 1 86 ? 1.519 -12.220 -5.945 1.00 84.62 86 GLU A O 1
ATOM 705 N N . ARG A 1 87 ? -0.706 -11.987 -6.197 1.00 87.19 87 ARG A N 1
ATOM 706 C CA . ARG A 1 87 ? -0.846 -13.012 -7.232 1.00 87.19 87 ARG A CA 1
ATOM 707 C C . ARG A 1 87 ? -0.432 -12.514 -8.613 1.00 87.19 87 ARG A C 1
ATOM 709 O O . ARG A 1 87 ? 0.252 -13.245 -9.325 1.00 87.19 87 ARG A O 1
ATOM 716 N N . GLU A 1 88 ? -0.846 -11.310 -8.997 1.00 88.75 88 GLU A N 1
ATOM 717 C CA . GLU A 1 88 ? -0.745 -10.835 -10.385 1.00 88.75 88 GLU A CA 1
ATOM 718 C C . GLU A 1 88 ? 0.400 -9.834 -10.601 1.00 88.75 88 GLU A C 1
ATOM 720 O O . GLU A 1 88 ? 1.028 -9.827 -11.660 1.00 88.75 88 GLU A O 1
ATOM 725 N N . ILE A 1 89 ? 0.700 -8.991 -9.609 1.00 86.56 89 ILE A N 1
ATOM 726 C CA . I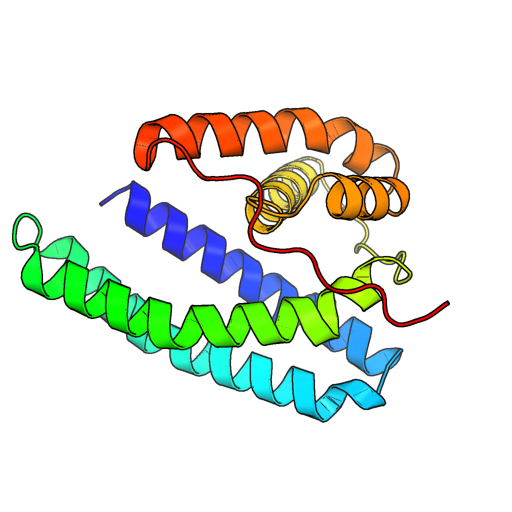LE A 1 89 ? 1.630 -7.860 -9.747 1.00 86.56 89 ILE A CA 1
ATOM 727 C C . ILE A 1 89 ? 3.013 -8.209 -9.196 1.00 86.56 89 ILE A C 1
ATOM 729 O O . ILE A 1 89 ? 4.013 -8.088 -9.909 1.00 86.56 89 ILE A O 1
ATOM 733 N N . VAL A 1 90 ? 3.097 -8.706 -7.959 1.00 81.25 90 VAL A N 1
ATOM 734 C CA . VAL A 1 90 ? 4.368 -8.999 -7.270 1.00 81.25 90 VAL A CA 1
ATOM 735 C C . VAL A 1 90 ? 5.305 -9.926 -8.068 1.00 81.25 90 VAL A C 1
ATOM 737 O O . VAL A 1 90 ? 6.507 -9.637 -8.135 1.00 81.25 90 VAL A O 1
ATOM 740 N N . PRO A 1 91 ? 4.842 -11.007 -8.740 1.00 79.44 91 PRO A N 1
ATOM 741 C CA . PRO A 1 91 ? 5.712 -11.828 -9.586 1.00 79.44 91 PRO A CA 1
ATOM 742 C C . PRO A 1 91 ? 6.412 -11.049 -10.698 1.00 79.44 91 PRO A C 1
ATOM 744 O O . PRO A 1 91 ? 7.529 -11.401 -11.077 1.00 79.44 91 PRO A O 1
ATOM 747 N N . LEU A 1 92 ? 5.775 -9.989 -11.191 1.00 77.75 92 LEU A N 1
ATOM 748 C CA . LEU A 1 92 ? 6.219 -9.196 -12.331 1.00 77.75 92 LEU A CA 1
ATOM 749 C C . LEU A 1 92 ? 7.099 -8.012 -11.935 1.00 77.75 92 LEU A C 1
ATOM 751 O O . LEU A 1 92 ? 7.721 -7.418 -12.811 1.00 77.75 92 LEU A O 1
ATOM 755 N N . LEU A 1 93 ? 7.215 -7.700 -10.642 1.00 69.50 93 LEU A N 1
ATOM 756 C CA . LEU A 1 93 ? 8.171 -6.705 -10.148 1.00 69.50 93 LEU A CA 1
ATOM 757 C C . LEU A 1 93 ? 9.613 -7.232 -10.189 1.00 69.50 93 LEU A C 1
ATOM 759 O O . LEU A 1 93 ? 10.541 -6.468 -10.445 1.00 69.50 93 LEU A O 1
ATOM 763 N N . ARG A 1 94 ? 9.800 -8.551 -10.032 1.00 61.94 94 ARG A N 1
ATOM 764 C CA . ARG A 1 94 ? 11.118 -9.219 -10.027 1.00 61.94 94 ARG A CA 1
ATOM 765 C C . ARG A 1 94 ? 11.925 -9.038 -11.329 1.00 61.94 94 ARG A C 1
ATOM 767 O O . ARG A 1 94 ? 13.127 -8.802 -11.234 1.00 61.94 94 ARG A O 1
ATOM 774 N N . PRO A 1 95 ? 11.329 -9.118 -12.539 1.00 51.66 95 PRO A N 1
ATOM 775 C CA . PRO A 1 95 ? 12.041 -8.914 -13.802 1.00 51.66 95 PRO A CA 1
ATOM 776 C C . PRO A 1 95 ? 12.026 -7.459 -14.289 1.00 51.66 95 PRO A C 1
ATOM 778 O O . PRO A 1 95 ? 12.700 -7.157 -15.271 1.00 51.66 95 PRO A O 1
ATOM 781 N N . PHE A 1 96 ? 11.228 -6.571 -13.680 1.00 46.75 96 PHE A N 1
ATOM 782 C CA . PHE A 1 96 ? 10.919 -5.275 -14.287 1.00 46.75 96 PHE A CA 1
ATOM 783 C C . PHE A 1 96 ? 12.118 -4.325 -14.316 1.00 46.75 96 PHE A C 1
ATOM 785 O O . PHE A 1 96 ? 12.159 -3.459 -15.182 1.00 46.75 96 PHE A O 1
ATOM 792 N N . GLY A 1 97 ? 13.096 -4.478 -13.408 1.00 52.28 97 GLY A N 1
ATOM 793 C CA . GLY A 1 97 ? 14.394 -3.777 -13.431 1.00 52.28 97 GLY A CA 1
ATOM 794 C C . GLY A 1 97 ? 14.337 -2.240 -13.490 1.00 52.28 97 GLY A C 1
ATOM 795 O O . GLY A 1 97 ? 15.370 -1.586 -13.596 1.00 52.28 97 GLY A O 1
ATOM 796 N N . GLY A 1 98 ? 13.142 -1.658 -13.437 1.00 51.09 98 GLY A N 1
ATOM 797 C CA . GLY A 1 98 ? 12.855 -0.272 -13.761 1.00 51.09 98 GLY A CA 1
ATOM 798 C C . GLY A 1 98 ? 12.256 0.421 -12.560 1.00 51.09 98 GLY A C 1
ATOM 799 O O . GLY A 1 98 ? 11.124 0.896 -12.614 1.00 51.09 98 GLY A O 1
ATOM 800 N N . LEU A 1 99 ? 13.012 0.463 -11.466 1.00 55.38 99 LEU A N 1
ATOM 801 C CA . LEU A 1 99 ? 12.751 1.487 -10.469 1.00 55.38 99 LEU A CA 1
ATOM 802 C C . LEU A 1 99 ? 13.040 2.844 -11.117 1.00 55.38 99 LEU A C 1
ATOM 804 O O . LEU A 1 99 ? 14.034 2.966 -11.843 1.00 55.38 99 LEU A O 1
ATOM 808 N N . PRO A 1 100 ? 12.172 3.849 -10.921 1.00 54.06 100 PRO A N 1
ATOM 809 C CA . PRO A 1 100 ? 12.429 5.173 -11.459 1.00 54.06 100 PRO A CA 1
ATOM 810 C C . PRO A 1 100 ? 13.783 5.680 -10.940 1.00 54.06 100 PRO A C 1
ATOM 812 O O . PRO A 1 100 ? 14.171 5.344 -9.816 1.00 54.06 100 PRO A O 1
ATOM 815 N N . PRO A 1 101 ? 14.523 6.475 -11.732 1.00 58.31 101 PRO A N 1
ATOM 816 C CA . PRO A 1 101 ? 15.722 7.122 -11.230 1.00 58.31 101 PRO A CA 1
ATOM 817 C C . PRO A 1 101 ? 15.325 7.996 -10.041 1.00 58.31 101 PRO A C 1
ATOM 819 O O . PRO A 1 101 ? 14.530 8.923 -10.180 1.00 58.31 101 PRO A O 1
ATOM 822 N N . VAL A 1 102 ? 15.855 7.662 -8.870 1.00 65.50 102 VAL A N 1
ATOM 823 C CA . VAL A 1 102 ? 15.703 8.481 -7.674 1.00 65.50 102 VAL A CA 1
ATOM 824 C C . VAL A 1 102 ? 16.638 9.677 -7.828 1.00 65.50 102 VAL A C 1
ATOM 826 O O . VAL A 1 102 ? 17.840 9.483 -8.026 1.00 65.50 102 VAL A O 1
ATOM 829 N N . ALA A 1 103 ? 16.100 10.897 -7.826 1.00 66.31 103 ALA A N 1
ATOM 830 C CA . ALA A 1 103 ? 16.852 12.090 -8.201 1.00 66.31 103 ALA A CA 1
ATOM 831 C C . ALA A 1 103 ? 17.563 12.740 -7.004 1.00 66.31 103 ALA A C 1
ATOM 833 O O . ALA A 1 103 ? 18.587 13.399 -7.204 1.00 66.31 103 ALA A O 1
ATOM 834 N N . THR A 1 104 ? 17.067 12.537 -5.776 1.00 82.81 104 THR A N 1
ATOM 835 C CA . THR A 1 104 ? 17.681 13.073 -4.547 1.00 82.81 104 THR A CA 1
ATOM 836 C C . THR A 1 104 ? 17.848 12.036 -3.432 1.00 82.81 104 THR A C 1
ATOM 838 O O . THR A 1 104 ? 17.250 10.960 -3.442 1.00 82.81 104 THR A O 1
ATOM 841 N N . GLU A 1 105 ? 18.679 12.367 -2.440 1.00 84.50 105 GLU A N 1
ATOM 842 C CA . GLU A 1 105 ? 18.869 11.550 -1.235 1.00 84.50 105 GLU A CA 1
ATOM 843 C C . GLU A 1 105 ? 17.574 11.461 -0.408 1.00 84.50 105 GLU A C 1
ATOM 845 O O . GLU A 1 105 ? 17.256 10.406 0.138 1.00 84.50 105 GLU A O 1
ATOM 850 N N . GLU A 1 106 ? 16.787 12.537 -0.352 1.00 83.25 106 GLU A N 1
ATOM 851 C CA . GLU A 1 106 ? 15.497 12.554 0.341 1.00 83.25 106 GLU A CA 1
ATOM 852 C C . GLU A 1 106 ? 14.478 11.626 -0.330 1.00 83.25 106 GLU A C 1
ATOM 854 O O . GLU A 1 106 ? 13.817 10.840 0.349 1.00 83.25 106 GLU A O 1
ATOM 859 N N . GLU A 1 107 ? 14.381 11.666 -1.661 1.00 77.44 107 GLU A N 1
ATOM 860 C CA . GLU A 1 107 ? 13.526 10.751 -2.423 1.00 77.44 107 GLU A CA 1
ATOM 861 C C . GLU A 1 107 ? 13.954 9.293 -2.226 1.00 77.44 107 GLU A C 1
ATOM 863 O O . GLU A 1 107 ? 13.110 8.400 -2.158 1.00 77.44 107 GLU A O 1
ATOM 868 N N . LEU A 1 108 ? 15.260 9.050 -2.077 1.00 81.75 108 LEU A N 1
ATOM 869 C CA . LEU A 1 108 ? 15.812 7.720 -1.840 1.00 81.75 108 LEU A CA 1
ATOM 870 C C . LEU A 1 108 ? 15.416 7.173 -0.480 1.00 81.75 108 LEU A C 1
ATOM 872 O O . LEU A 1 108 ? 15.002 6.018 -0.388 1.00 81.75 108 LEU A O 1
ATOM 876 N N . VAL A 1 109 ? 15.533 7.991 0.564 1.00 83.69 109 VAL A N 1
ATOM 877 C CA . VAL A 1 109 ? 15.116 7.614 1.917 1.00 83.69 109 VAL A CA 1
ATOM 878 C C . VAL A 1 109 ? 13.623 7.311 1.937 1.00 83.69 109 VAL A C 1
ATOM 880 O O . VAL A 1 109 ? 13.237 6.233 2.383 1.00 83.69 109 VAL A O 1
ATOM 883 N N . LEU A 1 110 ? 12.799 8.202 1.378 1.00 80.62 110 LEU A N 1
ATOM 884 C CA . LEU A 1 110 ? 11.351 8.005 1.320 1.00 80.62 110 LEU A CA 1
ATOM 885 C C . LEU A 1 110 ? 10.983 6.734 0.554 1.00 80.62 110 LEU A C 1
ATOM 887 O O . LEU A 1 110 ? 10.143 5.968 1.019 1.00 80.62 110 LEU A O 1
ATOM 891 N N . PHE A 1 111 ? 11.616 6.482 -0.590 1.00 81.88 111 PHE A N 1
ATOM 892 C CA . PHE A 1 111 ? 11.371 5.271 -1.364 1.00 81.88 111 PHE A CA 1
ATOM 893 C C . PHE A 1 111 ? 11.750 4.010 -0.577 1.00 81.88 111 PHE A C 1
ATOM 895 O O . PHE A 1 111 ? 10.961 3.074 -0.495 1.00 81.88 111 PHE A O 1
ATOM 902 N N . VAL A 1 112 ? 12.940 3.989 0.032 1.00 86.69 112 VAL A N 1
ATOM 903 C CA . VAL A 1 112 ? 13.433 2.846 0.814 1.00 86.69 112 VAL A CA 1
ATOM 904 C C . VAL A 1 112 ? 12.533 2.560 2.014 1.00 86.69 112 VAL A C 1
ATOM 906 O O . VAL A 1 112 ? 12.251 1.397 2.293 1.00 86.69 112 VAL A O 1
ATOM 909 N N . GLU A 1 113 ? 12.070 3.591 2.721 1.00 87.31 113 GLU A N 1
ATOM 910 C CA . GLU A 1 113 ? 11.166 3.429 3.862 1.00 87.31 113 GLU A CA 1
ATOM 911 C C . GLU A 1 113 ? 9.793 2.892 3.436 1.00 87.31 113 GLU A C 1
ATOM 913 O O . GLU A 1 113 ? 9.323 1.918 4.026 1.00 87.31 113 GLU A O 1
ATOM 918 N N . HIS A 1 114 ? 9.184 3.454 2.385 1.00 84.38 114 HIS A N 1
ATOM 919 C CA . HIS A 1 114 ? 7.903 2.963 1.859 1.00 84.38 114 HIS A CA 1
ATOM 920 C C . HIS A 1 114 ? 8.014 1.530 1.332 1.00 84.38 114 HIS A C 1
ATOM 922 O O . HIS A 1 114 ? 7.169 0.693 1.637 1.00 84.38 114 HIS A O 1
ATOM 928 N N . PHE A 1 115 ? 9.079 1.222 0.589 1.00 84.06 115 PHE A N 1
ATOM 929 C CA . PHE A 1 115 ? 9.301 -0.114 0.042 1.00 84.06 115 PHE A CA 1
ATOM 930 C C . PHE A 1 115 ? 9.622 -1.143 1.135 1.00 84.06 115 PHE A C 1
ATOM 932 O O . PHE A 1 115 ? 9.230 -2.303 1.041 1.00 84.06 115 PHE A O 1
ATOM 939 N N . ALA A 1 116 ? 10.313 -0.740 2.208 1.00 88.06 116 ALA A N 1
ATOM 940 C CA . ALA A 1 116 ? 10.509 -1.598 3.374 1.00 88.06 116 ALA A CA 1
ATOM 941 C C . ALA A 1 116 ? 9.183 -1.919 4.066 1.00 88.06 116 ALA A C 1
ATOM 943 O O . ALA A 1 116 ? 8.991 -3.058 4.487 1.00 88.06 116 ALA A O 1
ATOM 944 N N . TRP A 1 117 ? 8.300 -0.924 4.182 1.00 88.62 117 TRP A N 1
ATOM 945 C CA . TRP A 1 117 ? 6.979 -1.080 4.780 1.00 88.62 117 TRP A CA 1
ATOM 946 C C . TRP A 1 117 ? 6.074 -1.998 3.951 1.00 88.62 117 TRP A C 1
ATOM 948 O O . TRP A 1 117 ? 5.502 -2.924 4.515 1.00 88.62 117 TRP A O 1
ATOM 958 N N . SER A 1 118 ? 6.022 -1.836 2.624 1.00 83.94 118 SER A N 1
ATOM 959 C CA . SER A 1 118 ? 5.211 -2.711 1.755 1.00 83.94 118 SER A CA 1
ATOM 960 C C . SER A 1 118 ? 5.706 -4.162 1.716 1.00 83.94 118 SER A C 1
ATOM 962 O O . SER A 1 118 ? 4.978 -5.071 1.339 1.00 83.94 118 SER A O 1
ATOM 964 N N . CYS A 1 119 ? 6.958 -4.392 2.113 1.00 81.56 119 CYS A N 1
ATOM 965 C CA . CYS A 1 119 ? 7.562 -5.716 2.225 1.00 81.56 119 CYS A CA 1
ATOM 966 C C . CYS A 1 119 ? 7.352 -6.379 3.601 1.00 81.56 119 CYS A C 1
ATOM 968 O O . CYS A 1 119 ? 7.866 -7.479 3.828 1.00 81.56 119 CYS A O 1
ATOM 970 N N . GLU A 1 120 ? 6.690 -5.723 4.557 1.00 82.75 120 GLU A N 1
ATOM 971 C CA . GLU A 1 120 ? 6.495 -6.283 5.893 1.00 82.75 120 GLU A CA 1
ATOM 972 C C . GLU A 1 120 ? 5.604 -7.538 5.845 1.00 82.75 120 GLU A C 1
ATOM 974 O O . GLU A 1 120 ? 4.538 -7.541 5.246 1.00 82.75 120 GLU A O 1
ATOM 979 N N . GLY A 1 121 ? 6.050 -8.637 6.465 1.00 76.69 121 GLY A N 1
ATOM 980 C CA . GLY A 1 121 ? 5.312 -9.911 6.475 1.00 76.69 121 GLY A CA 1
ATOM 981 C C . GLY A 1 121 ? 5.544 -10.818 5.257 1.00 76.69 121 GLY A C 1
ATOM 982 O O . GLY A 1 121 ? 5.184 -11.997 5.312 1.00 76.69 121 GLY A O 1
ATOM 983 N N . VAL A 1 122 ? 6.214 -10.326 4.208 1.00 77.12 122 VAL A N 1
ATOM 984 C CA . VAL A 1 122 ? 6.609 -11.127 3.036 1.00 77.12 122 VAL A CA 1
ATOM 985 C C . VAL A 1 122 ? 7.627 -12.204 3.433 1.00 77.12 122 VAL A C 1
ATOM 987 O O . VAL A 1 122 ? 8.550 -11.961 4.217 1.00 77.12 122 VAL A O 1
ATOM 990 N N . ALA A 1 123 ? 7.484 -13.410 2.873 1.00 75.69 123 ALA A N 1
ATOM 991 C CA . ALA A 1 123 ? 8.374 -14.529 3.172 1.00 75.69 123 ALA A CA 1
ATOM 992 C C . ALA A 1 123 ? 9.861 -14.230 2.829 1.00 75.69 123 ALA A C 1
ATOM 994 O O . ALA A 1 123 ? 10.149 -13.623 1.791 1.00 75.69 123 ALA A O 1
ATOM 995 N N . PRO A 1 124 ? 10.836 -14.677 3.654 1.00 78.12 124 PRO A N 1
ATOM 996 C CA . PRO A 1 124 ? 12.257 -14.346 3.466 1.00 78.12 124 PRO A CA 1
ATOM 997 C C . PRO A 1 124 ? 12.860 -14.752 2.113 1.00 78.12 124 PRO A C 1
ATOM 999 O O . PRO A 1 124 ? 13.756 -14.078 1.596 1.00 78.12 124 PRO A O 1
ATOM 1002 N N . ASP A 1 125 ? 12.394 -15.854 1.532 1.00 77.31 125 ASP A N 1
ATOM 1003 C CA . ASP A 1 125 ? 12.834 -16.340 0.225 1.00 77.31 125 ASP A CA 1
ATOM 1004 C C . ASP A 1 125 ? 12.331 -15.451 -0.921 1.00 77.31 125 ASP A C 1
ATOM 1006 O O . ASP A 1 125 ? 13.081 -15.194 -1.865 1.00 77.31 125 ASP A O 1
ATOM 1010 N N . VAL A 1 126 ? 11.115 -14.905 -0.810 1.00 74.00 126 VAL A N 1
ATOM 1011 C CA . VAL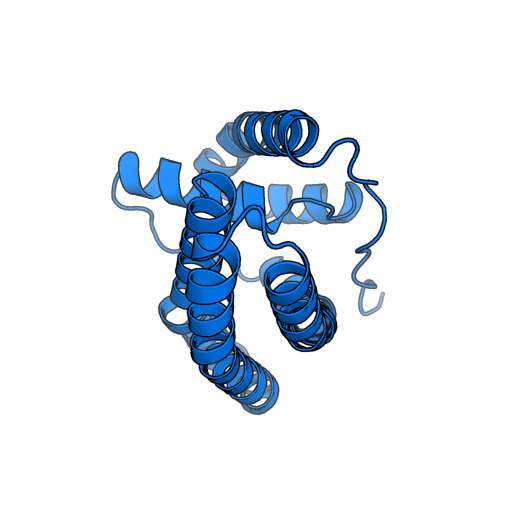 A 1 126 ? 10.580 -13.912 -1.754 1.00 74.00 126 VAL A CA 1
ATOM 1012 C C . VAL A 1 126 ? 11.340 -12.588 -1.623 1.00 74.00 126 VAL A C 1
ATOM 1014 O O . VAL A 1 126 ? 11.773 -12.032 -2.634 1.00 74.00 126 VAL A O 1
ATOM 1017 N N . LEU A 1 127 ? 11.600 -12.125 -0.393 1.00 78.25 127 LEU A N 1
ATOM 1018 C CA . LEU A 1 127 ? 12.386 -10.907 -0.145 1.00 78.25 127 LEU A CA 1
ATOM 1019 C C . LEU A 1 127 ? 13.801 -10.991 -0.722 1.00 78.25 127 LEU A C 1
ATOM 1021 O O . LEU A 1 127 ? 14.277 -10.030 -1.321 1.00 78.25 127 LEU A O 1
ATOM 1025 N N . SER A 1 128 ? 14.454 -12.149 -0.605 1.00 80.62 128 SER A N 1
ATOM 1026 C CA . SER A 1 128 ? 15.800 -12.358 -1.152 1.00 80.62 128 SER A CA 1
ATOM 1027 C C . SER A 1 128 ? 15.840 -12.212 -2.679 1.00 80.62 128 SER A C 1
ATOM 1029 O O . SER A 1 128 ? 16.808 -11.692 -3.233 1.00 80.62 128 SER A O 1
ATOM 1031 N N . GLN A 1 129 ? 14.782 -12.641 -3.374 1.00 76.44 129 GLN A N 1
ATOM 1032 C CA . GLN A 1 129 ? 14.664 -12.484 -4.827 1.00 76.44 129 GLN A CA 1
ATOM 1033 C C . GLN A 1 129 ? 14.412 -11.027 -5.222 1.00 76.44 129 GLN A C 1
ATOM 1035 O O . GLN A 1 129 ? 15.012 -10.543 -6.182 1.00 76.44 129 GLN A O 1
ATOM 1040 N N . ILE A 1 130 ? 13.559 -10.322 -4.470 1.00 77.31 130 ILE A N 1
ATOM 1041 C CA . ILE A 1 130 ? 13.333 -8.883 -4.653 1.00 77.31 130 ILE A CA 1
ATOM 1042 C C . ILE A 1 130 ? 14.660 -8.137 -4.486 1.00 77.31 130 ILE A C 1
ATOM 1044 O O . ILE A 1 130 ? 15.058 -7.396 -5.383 1.00 77.31 130 ILE A O 1
ATOM 1048 N N . ASP A 1 131 ? 15.400 -8.402 -3.408 1.00 79.81 131 ASP A N 1
ATOM 1049 C CA . ASP A 1 131 ? 16.687 -7.759 -3.124 1.00 79.81 131 ASP A CA 1
ATOM 1050 C C . ASP A 1 131 ? 17.714 -7.972 -4.242 1.00 79.81 131 ASP A C 1
ATOM 1052 O O . ASP A 1 131 ? 18.451 -7.046 -4.589 1.00 79.81 131 ASP A O 1
ATOM 1056 N N . ALA A 1 132 ? 17.747 -9.159 -4.854 1.00 81.44 132 ALA A N 1
ATOM 1057 C CA . ALA A 1 132 ? 18.629 -9.447 -5.984 1.00 81.44 132 ALA A CA 1
ATOM 1058 C C . ALA A 1 132 ? 18.307 -8.594 -7.226 1.00 81.44 132 ALA A C 1
ATOM 1060 O O . ALA A 1 132 ? 19.216 -8.274 -7.992 1.00 81.44 132 ALA A O 1
ATOM 1061 N N . SER A 1 133 ? 17.048 -8.179 -7.400 1.00 75.25 133 SER A N 1
ATOM 1062 C CA . SER A 1 133 ? 16.611 -7.318 -8.510 1.00 75.25 133 SER A CA 1
ATOM 1063 C C . SER A 1 133 ? 16.829 -5.817 -8.265 1.00 75.25 133 SER A C 1
ATOM 1065 O O . SER A 1 133 ? 16.830 -5.034 -9.215 1.00 75.25 133 SER A O 1
ATOM 1067 N N . LEU A 1 134 ? 17.048 -5.399 -7.010 1.00 77.69 134 LEU A N 1
ATOM 1068 C CA . LEU A 1 134 ? 17.248 -3.991 -6.659 1.00 77.69 134 LEU A CA 1
ATOM 1069 C C . LEU A 1 134 ? 18.626 -3.467 -7.110 1.00 77.69 134 LEU A C 1
ATOM 1071 O O . LEU A 1 134 ? 19.623 -4.179 -6.967 1.00 77.69 134 LEU A O 1
ATOM 1075 N N . PRO A 1 135 ? 18.725 -2.197 -7.548 1.00 78.56 135 PRO A N 1
ATOM 1076 C CA . PRO A 1 135 ? 19.994 -1.478 -7.660 1.00 78.56 135 PRO A CA 1
ATOM 1077 C C . PRO A 1 135 ? 20.795 -1.506 -6.350 1.00 78.56 135 PRO A C 1
ATOM 1079 O O . PRO A 1 135 ? 20.218 -1.418 -5.264 1.00 78.56 135 PRO A O 1
ATOM 1082 N N . ASP A 1 136 ? 22.129 -1.544 -6.438 1.00 84.00 136 ASP A N 1
ATOM 1083 C CA . ASP A 1 136 ? 23.016 -1.693 -5.271 1.00 84.00 136 ASP A CA 1
ATOM 1084 C C . ASP A 1 136 ? 22.782 -0.631 -4.187 1.00 84.00 136 ASP A C 1
ATOM 1086 O O . ASP A 1 136 ? 22.784 -0.944 -2.996 1.00 84.00 136 ASP A O 1
ATOM 1090 N N . VAL A 1 137 ? 22.517 0.616 -4.595 1.00 82.81 137 VAL A N 1
ATOM 1091 C CA . VAL A 1 137 ? 22.242 1.730 -3.674 1.00 82.81 137 VAL A CA 1
ATOM 1092 C C . VAL A 1 137 ? 20.993 1.491 -2.820 1.00 82.81 137 VAL A C 1
ATOM 1094 O O . VAL A 1 137 ? 20.977 1.846 -1.643 1.00 82.81 137 VAL A O 1
ATOM 1097 N N . LEU A 1 138 ? 19.967 0.852 -3.386 1.00 83.19 138 LEU A N 1
ATOM 1098 C CA . LEU A 1 138 ? 18.739 0.497 -2.679 1.00 83.19 138 LEU A CA 1
ATOM 1099 C C . LEU A 1 138 ? 18.951 -0.754 -1.832 1.00 83.19 138 LEU A C 1
ATOM 1101 O O . LEU A 1 138 ? 18.653 -0.749 -0.636 1.00 83.19 138 LEU A O 1
ATOM 1105 N N . ARG A 1 139 ? 19.557 -1.794 -2.420 1.00 86.38 139 ARG A N 1
ATOM 1106 C CA . ARG A 1 139 ? 19.869 -3.057 -1.737 1.00 86.38 139 ARG A CA 1
ATOM 1107 C C . ARG A 1 139 ? 20.674 -2.829 -0.454 1.00 86.38 139 ARG A C 1
ATOM 1109 O O . ARG A 1 139 ? 20.388 -3.452 0.563 1.00 86.38 139 ARG A O 1
ATOM 1116 N N . ALA A 1 140 ? 21.635 -1.904 -0.473 1.00 89.12 140 ALA A N 1
ATOM 1117 C CA . ALA A 1 140 ? 22.464 -1.577 0.688 1.00 89.12 140 ALA A CA 1
ATOM 1118 C C . ALA A 1 140 ? 21.681 -0.945 1.856 1.00 89.12 140 ALA A C 1
ATOM 1120 O O . ALA A 1 140 ? 22.085 -1.088 3.009 1.00 89.12 140 ALA A O 1
ATOM 1121 N N . ARG A 1 141 ? 20.569 -0.251 1.581 1.00 89.69 141 ARG A N 1
ATOM 1122 C CA . ARG A 1 141 ? 19.771 0.456 2.598 1.00 89.69 141 ARG A CA 1
ATOM 1123 C C . ARG A 1 141 ? 18.599 -0.366 3.128 1.00 89.69 141 ARG A C 1
ATOM 1125 O O . ARG A 1 141 ? 18.143 -0.112 4.245 1.00 89.69 141 ARG A O 1
ATOM 1132 N N . MET A 1 142 ? 18.148 -1.375 2.378 1.00 88.56 142 MET A N 1
ATOM 1133 C CA . MET A 1 142 ? 16.976 -2.164 2.760 1.00 88.56 142 MET A CA 1
ATOM 1134 C C . MET A 1 142 ? 17.051 -2.841 4.135 1.00 88.56 142 MET A C 1
ATOM 1136 O O . MET A 1 142 ? 16.050 -2.780 4.854 1.00 88.56 142 MET A O 1
ATOM 1140 N N . PRO A 1 143 ? 18.180 -3.448 4.558 1.00 90.75 143 PRO A N 1
ATOM 1141 C CA . PRO A 1 143 ? 18.240 -4.126 5.852 1.00 90.75 143 PRO A CA 1
ATOM 1142 C C . PRO A 1 143 ? 17.935 -3.200 7.035 1.00 90.75 143 PRO A C 1
ATOM 1144 O O . PRO A 1 143 ? 17.174 -3.570 7.928 1.00 90.75 143 PRO A O 1
ATOM 1147 N N . ALA A 1 144 ? 18.482 -1.980 7.024 1.00 91.81 144 ALA A N 1
ATOM 1148 C CA . ALA A 1 144 ? 18.262 -1.006 8.091 1.00 91.81 144 ALA A CA 1
ATOM 1149 C C . ALA A 1 144 ? 16.807 -0.513 8.118 1.00 91.81 144 ALA A C 1
ATOM 1151 O O . ALA A 1 144 ? 16.192 -0.456 9.182 1.00 91.81 144 ALA A O 1
ATOM 1152 N N . ALA A 1 145 ? 16.235 -0.213 6.949 1.00 91.50 145 ALA A N 1
ATOM 1153 C CA . ALA A 1 145 ? 14.849 0.231 6.846 1.00 91.50 145 ALA A CA 1
ATOM 1154 C C . ALA A 1 145 ? 13.860 -0.848 7.317 1.00 91.50 145 ALA A C 1
ATOM 1156 O O . ALA A 1 145 ? 12.998 -0.568 8.148 1.00 91.50 145 ALA A O 1
ATOM 1157 N N . ARG A 1 146 ? 14.040 -2.105 6.888 1.00 89.69 146 ARG A N 1
ATOM 1158 C CA . ARG A 1 146 ? 13.212 -3.234 7.348 1.00 89.69 146 ARG A CA 1
ATOM 1159 C C . ARG A 1 146 ? 13.330 -3.460 8.854 1.00 89.69 146 ARG A C 1
ATOM 1161 O O . ARG A 1 146 ? 12.318 -3.675 9.514 1.00 89.69 146 ARG A O 1
ATOM 1168 N N . ALA A 1 147 ? 14.537 -3.363 9.417 1.00 90.12 147 ALA A N 1
ATOM 1169 C CA . ALA A 1 147 ? 14.734 -3.471 10.862 1.00 90.12 147 ALA A CA 1
ATOM 1170 C C . ALA A 1 147 ? 13.989 -2.363 11.630 1.00 90.12 147 ALA A C 1
ATOM 1172 O O . ALA A 1 147 ? 13.383 -2.637 12.666 1.00 90.12 147 ALA A O 1
ATOM 1173 N N . ASN A 1 148 ? 13.982 -1.132 11.109 1.00 91.19 148 ASN A N 1
ATOM 1174 C CA . ASN A 1 148 ? 13.253 -0.014 11.708 1.00 91.19 148 ASN A CA 1
ATOM 1175 C C . ASN A 1 148 ? 11.732 -0.222 11.671 1.00 91.19 148 ASN A C 1
ATOM 1177 O O . ASN A 1 148 ? 11.071 0.009 12.689 1.00 91.19 148 ASN A O 1
ATOM 1181 N N . ILE A 1 149 ? 11.193 -0.686 10.536 1.00 88.69 149 ILE A N 1
ATOM 1182 C CA . ILE A 1 149 ? 9.771 -1.030 10.388 1.00 88.69 149 ILE A CA 1
ATOM 1183 C C . ILE A 1 149 ? 9.396 -2.146 11.365 1.00 88.69 149 ILE A C 1
ATOM 1185 O O . ILE A 1 149 ? 8.548 -1.925 12.225 1.00 88.69 149 ILE A O 1
ATOM 1189 N N . ALA A 1 150 ? 10.109 -3.275 11.345 1.00 86.50 150 ALA A N 1
ATOM 1190 C CA . ALA A 1 150 ? 9.824 -4.412 12.220 1.00 86.50 150 ALA A CA 1
ATOM 1191 C C . ALA A 1 150 ? 9.897 -4.036 13.710 1.00 86.50 150 ALA A C 1
ATOM 1193 O O . ALA A 1 150 ? 9.028 -4.399 14.502 1.00 86.50 150 ALA A O 1
ATOM 1194 N N . ALA A 1 151 ? 10.904 -3.250 14.109 1.00 89.19 151 ALA A N 1
ATOM 1195 C CA . ALA A 1 151 ? 11.022 -2.777 15.484 1.00 89.19 151 ALA A CA 1
ATOM 1196 C C . ALA A 1 151 ? 9.852 -1.866 15.882 1.00 89.19 151 ALA A C 1
ATOM 1198 O O . ALA A 1 151 ? 9.426 -1.885 17.038 1.00 89.19 151 ALA A O 1
ATOM 1199 N N . ARG A 1 152 ? 9.342 -1.044 14.959 1.00 87.81 152 ARG A N 1
ATOM 1200 C CA . ARG A 1 152 ? 8.174 -0.192 15.201 1.00 87.81 152 ARG A CA 1
ATOM 1201 C C . ARG A 1 152 ? 6.900 -1.020 15.299 1.00 87.81 152 ARG A C 1
ATOM 1203 O O . ARG A 1 152 ? 6.185 -0.858 16.284 1.00 87.81 152 ARG A O 1
ATOM 1210 N N . SER A 1 153 ? 6.657 -1.919 14.354 1.00 85.62 153 SER A N 1
ATOM 1211 C CA . SER A 1 153 ? 5.495 -2.808 14.367 1.00 85.62 153 SER A CA 1
ATOM 1212 C C . SER A 1 153 ? 5.452 -3.646 15.640 1.00 85.62 153 SER A C 1
ATOM 1214 O O . SER A 1 153 ? 4.425 -3.672 16.309 1.00 85.62 153 SER A O 1
ATOM 1216 N N . GLN A 1 154 ? 6.596 -4.172 16.091 1.00 86.50 154 GLN A N 1
ATOM 1217 C CA . GLN A 1 154 ? 6.700 -4.862 17.379 1.00 86.50 154 GLN A CA 1
ATOM 1218 C C . GLN A 1 154 ? 6.289 -3.989 18.575 1.00 86.50 154 GLN A C 1
ATOM 1220 O O . GLN A 1 154 ? 5.679 -4.489 19.520 1.00 86.50 154 GLN A O 1
ATOM 1225 N N . ARG A 1 155 ? 6.635 -2.695 18.570 1.00 88.38 155 ARG A N 1
ATOM 1226 C CA . ARG A 1 155 ? 6.281 -1.765 19.657 1.00 88.38 155 ARG A CA 1
ATOM 1227 C C . ARG A 1 155 ? 4.806 -1.374 19.650 1.00 88.38 155 ARG A C 1
ATOM 1229 O O . ARG A 1 155 ? 4.246 -1.184 20.724 1.00 88.38 155 ARG A O 1
ATOM 1236 N N . VAL A 1 156 ? 4.218 -1.190 18.470 1.00 85.44 156 VAL A N 1
ATOM 1237 C CA . VAL A 1 156 ? 2.854 -0.656 18.320 1.00 85.44 156 VAL A CA 1
ATOM 1238 C C . VAL A 1 156 ? 1.814 -1.776 18.314 1.00 85.44 156 VAL A C 1
ATOM 1240 O O . VAL A 1 156 ? 0.802 -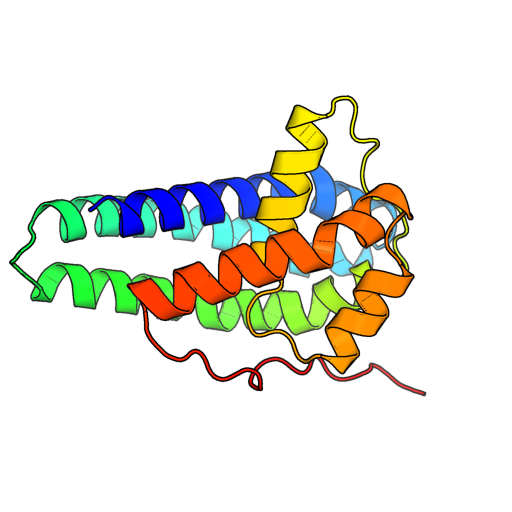1.677 19.002 1.00 85.44 156 VAL A O 1
ATOM 1243 N N . TRP A 1 157 ? 2.077 -2.842 17.560 1.00 81.00 157 TRP A N 1
ATOM 1244 C CA . TRP A 1 157 ? 1.130 -3.920 17.265 1.00 81.00 157 TRP A CA 1
ATOM 1245 C C . TRP A 1 157 ? 1.466 -5.237 17.976 1.00 81.00 157 TRP A C 1
ATOM 1247 O O . TRP A 1 157 ? 0.619 -6.122 18.064 1.00 81.00 157 TRP A O 1
ATOM 1257 N N . GLY A 1 158 ? 2.679 -5.372 18.520 1.00 81.12 158 GLY A N 1
ATOM 1258 C CA . GLY A 1 158 ? 3.173 -6.632 19.075 1.00 81.12 158 GLY A CA 1
ATOM 1259 C C . GLY A 1 158 ? 3.789 -7.536 18.004 1.00 81.12 158 GLY A C 1
ATOM 1260 O O . GLY A 1 158 ? 4.203 -7.071 16.946 1.00 81.12 158 GLY A O 1
ATOM 1261 N N . ALA A 1 159 ? 3.909 -8.835 18.291 1.00 65.69 159 ALA A N 1
ATOM 1262 C CA . ALA A 1 159 ? 4.564 -9.769 17.376 1.00 65.69 159 ALA A CA 1
ATOM 1263 C C . ALA A 1 159 ? 3.726 -9.999 16.107 1.00 65.69 159 ALA A C 1
ATOM 1265 O O . ALA A 1 159 ? 2.630 -10.551 16.175 1.00 65.69 159 ALA A O 1
ATOM 1266 N N . VAL A 1 160 ? 4.278 -9.623 14.952 1.00 59.38 160 VAL A N 1
ATOM 1267 C CA . VAL A 1 160 ? 3.744 -9.952 13.623 1.00 59.38 160 VAL A CA 1
ATOM 1268 C C . VAL A 1 160 ? 4.353 -11.291 13.190 1.00 59.38 160 VAL A C 1
ATOM 1270 O O . VAL A 1 160 ? 5.565 -11.471 13.305 1.00 59.38 160 VAL A O 1
ATOM 1273 N N . SER A 1 161 ? 3.546 -12.260 12.740 1.00 55.47 161 SER A N 1
ATOM 1274 C CA . SER A 1 161 ? 4.069 -13.561 12.284 1.00 55.47 161 SER A CA 1
ATOM 1275 C C . SER A 1 161 ? 4.684 -13.447 10.883 1.00 55.47 161 SER A C 1
ATOM 1277 O O . SER A 1 161 ? 3.956 -13.158 9.936 1.00 55.47 161 SER A O 1
ATOM 1279 N N . PRO A 1 162 ? 5.986 -13.729 10.704 1.00 51.44 162 PRO A N 1
ATOM 1280 C CA . PRO A 1 162 ? 6.630 -13.690 9.396 1.00 51.44 162 PRO A CA 1
ATOM 1281 C C . PRO A 1 162 ? 6.352 -14.999 8.640 1.00 51.44 162 PRO A C 1
ATOM 1283 O O . PRO A 1 162 ? 7.200 -15.889 8.639 1.00 51.44 162 PRO A O 1
ATOM 1286 N N . ALA A 1 163 ? 5.152 -15.198 8.077 1.00 49.25 163 ALA A N 1
ATOM 1287 C CA . ALA A 1 163 ? 4.867 -16.448 7.349 1.00 49.25 163 ALA A CA 1
ATOM 1288 C C . ALA A 1 163 ? 3.639 -16.482 6.418 1.00 49.25 163 ALA A C 1
ATOM 1290 O O . ALA A 1 163 ? 3.369 -17.557 5.872 1.00 49.25 163 ALA A O 1
ATOM 1291 N N . THR A 1 164 ? 2.860 -15.411 6.260 1.00 55.06 164 THR A N 1
ATOM 1292 C CA . THR A 1 164 ? 1.546 -15.508 5.595 1.00 55.06 164 THR A CA 1
ATOM 1293 C C . THR A 1 164 ? 1.618 -15.412 4.070 1.00 55.06 164 THR A C 1
ATOM 1295 O O . THR A 1 164 ? 1.043 -16.272 3.404 1.00 55.06 164 THR A O 1
ATOM 1298 N N . SER A 1 165 ? 2.398 -14.484 3.509 1.00 58.97 165 SER A N 1
ATOM 1299 C CA . SER A 1 165 ? 2.424 -14.261 2.053 1.00 58.97 165 SER A CA 1
ATOM 1300 C C . SER A 1 165 ? 3.586 -14.974 1.366 1.00 58.97 165 SER A C 1
ATOM 1302 O O . SER A 1 165 ? 4.761 -14.684 1.607 1.00 58.97 165 SER A O 1
ATOM 1304 N N . ARG A 1 166 ? 3.250 -15.949 0.509 1.00 60.12 166 ARG A N 1
ATOM 1305 C CA . ARG A 1 166 ? 4.193 -16.872 -0.155 1.00 60.12 166 ARG A CA 1
ATOM 1306 C C . ARG A 1 166 ? 4.153 -16.849 -1.684 1.00 60.12 166 ARG A C 1
ATOM 1308 O O . ARG A 1 166 ? 4.707 -17.785 -2.249 1.00 60.12 166 ARG A O 1
ATOM 1315 N N . THR A 1 167 ? 3.486 -15.879 -2.330 1.00 57.41 167 THR A N 1
ATOM 1316 C CA . THR A 1 167 ? 3.245 -15.791 -3.794 1.00 57.41 167 THR A CA 1
ATOM 1317 C C . THR A 1 167 ? 3.823 -16.969 -4.586 1.00 57.41 167 THR A C 1
ATOM 1319 O O . THR A 1 167 ? 5.030 -17.010 -4.851 1.00 57.41 167 THR A O 1
ATOM 1322 N N . SER A 1 168 ? 2.974 -17.945 -4.927 1.00 38.84 168 SER A N 1
ATOM 1323 C CA . SER A 1 168 ? 3.393 -19.167 -5.620 1.00 38.84 168 SER A CA 1
ATOM 1324 C C . SER A 1 168 ? 4.227 -18.836 -6.859 1.00 38.84 168 SER A C 1
ATOM 1326 O O . SER A 1 168 ? 3.834 -17.998 -7.664 1.00 38.84 168 SER A O 1
ATOM 1328 N N . ILE A 1 169 ? 5.373 -19.504 -7.012 1.00 38.94 169 ILE A N 1
ATOM 1329 C CA . ILE A 1 169 ? 6.186 -19.468 -8.233 1.00 38.94 169 ILE A CA 1
ATOM 1330 C C . ILE A 1 169 ? 5.285 -19.908 -9.399 1.00 38.94 169 ILE A C 1
ATOM 1332 O O . ILE A 1 169 ? 4.848 -21.065 -9.395 1.00 38.94 169 ILE A O 1
ATOM 1336 N N . PRO A 1 170 ? 4.993 -19.063 -10.405 1.00 32.00 170 PRO A N 1
ATOM 1337 C CA . PRO A 1 170 ? 4.387 -19.551 -11.629 1.00 32.00 170 PRO A CA 1
ATOM 1338 C C . PRO A 1 170 ? 5.466 -20.317 -12.397 1.00 32.00 170 PRO A C 1
ATOM 1340 O O . PRO A 1 170 ? 6.294 -19.708 -13.062 1.00 32.00 170 PRO A O 1
ATOM 1343 N N . GLY A 1 171 ? 5.444 -21.644 -12.269 1.00 35.31 171 GLY A N 1
ATOM 1344 C CA . GLY A 1 171 ? 6.090 -22.577 -13.191 1.00 35.31 171 GLY A CA 1
ATOM 1345 C C . GLY A 1 171 ? 7.618 -22.665 -13.124 1.00 35.31 171 GLY A C 1
ATOM 1346 O O . GLY A 1 171 ? 8.348 -21.680 -13.171 1.00 35.31 171 GLY A O 1
ATOM 1347 N N . HIS A 1 172 ? 8.087 -23.908 -13.069 1.00 35.34 172 HIS A N 1
ATOM 1348 C CA . HIS A 1 172 ? 9.276 -24.313 -13.810 1.00 35.34 172 HIS A CA 1
ATOM 1349 C C . HIS A 1 172 ? 9.124 -24.022 -15.309 1.00 35.34 172 HIS A C 1
ATOM 1351 O O . HIS A 1 172 ? 7.965 -24.049 -15.787 1.00 35.34 172 HIS A O 1
#